Protein AF-A0A356L829-F1 (afdb_monomer_lite)

Secondary structure (DSSP, 8-state):
-HHHHHHHHHHHHHHHHHHHHHTTT-HHHHHHHHHHHHHHHHHHHHHHHHHHHHHHHHHHHHHHHHT-

pLDDT: mean 92.54, std 5.85, range [67.38, 98.12]

Sequence (68 aa):
MKKLKQAVKDTQDTVDEMLEMTGDTNSFLRIQLQGIRFNTAATLYMINAAEAAAARATAIKDAAINAL

Radius of gyration: 18.38 Å; chains: 1; bounding box: 41×11×53 Å

Structure (mmCIF, N/CA/C/O backbone):
data_AF-A0A356L829-F1
#
_entry.id   AF-A0A356L829-F1
#
loop_
_atom_site.group_PDB
_atom_site.id
_atom_site.type_symbol
_atom_site.label_atom_id
_atom_site.label_alt_id
_atom_site.label_comp_id
_atom_site.label_asym_id
_atom_site.label_entity_id
_atom_site.label_seq_id
_atom_site.pdbx_PDB_ins_code
_atom_site.Cartn_x
_atom_site.Cartn_y
_atom_site.Cartn_z
_atom_site.occupancy
_atom_site.B_iso_or_equiv
_atom_site.auth_seq_id
_atom_site.auth_comp_id
_atom_site.auth_asym_id
_atom_site.auth_atom_id
_atom_site.pdbx_PDB_model_num
ATOM 1 N N . MET A 1 1 ? 10.712 5.401 -5.562 1.00 78.31 1 MET A N 1
ATOM 2 C CA . MET A 1 1 ? 9.544 4.496 -5.507 1.00 78.31 1 MET A CA 1
ATOM 3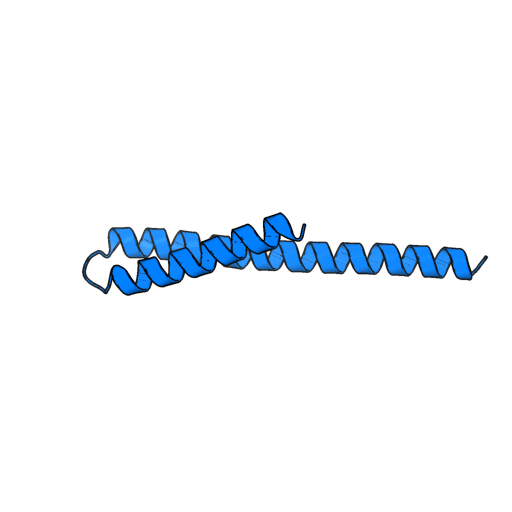 C C . MET A 1 1 ? 9.595 3.510 -4.347 1.00 78.31 1 MET A C 1
ATOM 5 O O . MET A 1 1 ? 8.638 3.481 -3.590 1.00 78.31 1 MET A O 1
ATOM 9 N N . LYS A 1 2 ? 10.725 2.827 -4.096 1.00 86.88 2 LYS A N 1
ATOM 10 C CA . LYS A 1 2 ? 10.884 1.902 -2.950 1.00 86.88 2 LYS A CA 1
ATOM 11 C C . LYS A 1 2 ? 10.432 2.461 -1.584 1.00 86.88 2 LYS A C 1
ATOM 13 O O . LYS A 1 2 ? 9.646 1.811 -0.913 1.00 86.88 2 LYS A O 1
ATOM 18 N N . LYS A 1 3 ? 10.864 3.675 -1.203 1.00 93.12 3 LYS A N 1
ATOM 19 C CA . LYS A 1 3 ? 10.464 4.310 0.075 1.00 93.12 3 LYS A CA 1
ATOM 20 C C . LYS A 1 3 ? 8.958 4.592 0.166 1.00 93.12 3 LYS A C 1
ATOM 22 O O . LYS A 1 3 ? 8.360 4.329 1.196 1.00 93.12 3 LYS A O 1
ATOM 27 N N . LEU A 1 4 ? 8.353 5.083 -0.920 1.00 93.69 4 LEU A N 1
ATOM 28 C CA . LEU A 1 4 ? 6.910 5.336 -0.983 1.00 93.69 4 LEU A CA 1
ATOM 29 C C . LEU A 1 4 ? 6.123 4.026 -0.867 1.00 93.69 4 LEU A C 1
ATOM 31 O O . LEU A 1 4 ? 5.213 3.929 -0.060 1.00 93.69 4 LEU A O 1
ATOM 35 N N . LYS A 1 5 ? 6.519 3.001 -1.630 1.00 96.25 5 LYS A N 1
ATOM 36 C CA . LYS A 1 5 ? 5.911 1.668 -1.570 1.00 96.25 5 LYS A CA 1
ATOM 37 C C . LYS A 1 5 ? 5.959 1.084 -0.160 1.00 96.25 5 LYS A C 1
ATOM 39 O O . LYS A 1 5 ? 4.970 0.513 0.277 1.00 96.25 5 LYS A O 1
ATOM 44 N N . GLN A 1 6 ? 7.093 1.231 0.527 1.00 97.50 6 GLN A N 1
ATOM 45 C CA . GLN A 1 6 ? 7.235 0.771 1.905 1.00 97.50 6 GLN A CA 1
ATOM 46 C C . GLN A 1 6 ? 6.295 1.529 2.842 1.00 97.50 6 GLN A C 1
ATOM 48 O O . GLN A 1 6 ? 5.511 0.890 3.521 1.00 97.50 6 GLN A O 1
ATOM 53 N N . ALA A 1 7 ? 6.266 2.863 2.785 1.00 97.62 7 ALA A N 1
ATOM 54 C CA . ALA A 1 7 ? 5.369 3.658 3.626 1.00 97.62 7 ALA A CA 1
ATOM 55 C C . ALA A 1 7 ? 3.884 3.291 3.434 1.00 97.62 7 ALA A C 1
ATOM 57 O O . ALA A 1 7 ? 3.122 3.238 4.396 1.00 97.62 7 ALA A O 1
ATOM 58 N N . VAL A 1 8 ? 3.465 3.002 2.196 1.00 97.44 8 VAL A N 1
ATOM 59 C CA . VAL A 1 8 ? 2.091 2.560 1.913 1.00 97.44 8 VAL A CA 1
ATOM 60 C C . VAL A 1 8 ? 1.832 1.151 2.471 1.00 97.44 8 VAL A C 1
ATOM 62 O O . VAL A 1 8 ? 0.743 0.904 2.976 1.00 97.44 8 VAL A O 1
ATOM 65 N N . LYS A 1 9 ? 2.815 0.239 2.445 1.00 97.69 9 LYS A N 1
ATOM 66 C CA . LYS A 1 9 ? 2.698 -1.074 3.106 1.00 97.69 9 LYS A CA 1
ATOM 67 C C . LYS A 1 9 ? 2.604 -0.939 4.624 1.00 97.69 9 LYS A C 1
ATOM 69 O O . LYS A 1 9 ? 1.675 -1.474 5.204 1.00 97.69 9 LYS A O 1
ATOM 74 N N . ASP A 1 10 ? 3.481 -0.148 5.232 1.00 98.06 10 ASP A N 1
ATOM 75 C CA . ASP A 1 10 ? 3.467 0.079 6.681 1.00 98.06 10 ASP A CA 1
ATOM 76 C C . ASP A 1 10 ? 2.122 0.688 7.127 1.00 98.06 10 ASP A C 1
ATOM 78 O O . ASP A 1 10 ? 1.574 0.334 8.168 1.00 98.06 10 ASP A O 1
ATOM 82 N N . THR A 1 11 ? 1.543 1.570 6.300 1.00 97.69 11 THR A N 1
ATOM 83 C CA . THR A 1 11 ? 0.197 2.126 6.527 1.00 97.69 11 THR A CA 1
ATOM 84 C C . THR A 1 11 ? -0.886 1.049 6.441 1.00 97.69 11 THR A C 1
ATOM 86 O O . THR A 1 11 ? -1.814 1.058 7.243 1.00 97.69 11 THR A O 1
ATOM 89 N N . GLN A 1 12 ? -0.791 0.133 5.472 1.00 97.44 12 GLN A N 1
ATOM 90 C CA . GLN A 1 12 ? -1.728 -0.982 5.319 1.00 97.44 12 GLN A CA 1
ATOM 91 C C . GLN A 1 12 ? -1.699 -1.883 6.559 1.00 97.44 12 GLN A C 1
ATOM 93 O O . GLN A 1 12 ? -2.756 -2.139 7.131 1.00 97.44 12 GLN A O 1
ATOM 98 N N . ASP A 1 13 ? -0.503 -2.276 6.998 1.00 98.00 13 ASP A N 1
ATOM 99 C CA . ASP A 1 13 ? -0.302 -3.146 8.160 1.00 98.00 13 ASP A CA 1
ATOM 100 C C . ASP A 1 13 ? -0.839 -2.475 9.437 1.00 98.00 13 ASP A C 1
ATOM 102 O O . ASP A 1 13 ? -1.623 -3.067 10.177 1.00 98.00 13 ASP A O 1
ATOM 106 N N . THR A 1 14 ? -0.540 -1.183 9.627 1.00 98.12 14 THR A N 1
ATOM 107 C CA . THR A 1 14 ? -1.059 -0.394 10.758 1.00 98.12 14 THR A CA 1
ATOM 108 C C . THR A 1 14 ? -2.592 -0.341 10.766 1.00 98.12 14 THR A C 1
ATOM 110 O O . THR A 1 14 ? -3.221 -0.460 11.814 1.00 98.12 14 THR A O 1
ATOM 113 N N . VAL A 1 15 ? -3.231 -0.145 9.609 1.00 97.38 15 VAL A N 1
ATOM 114 C CA . VAL A 1 15 ? -4.700 -0.075 9.522 1.00 97.38 15 VAL A CA 1
ATOM 115 C C . VAL A 1 15 ? -5.341 -1.433 9.801 1.00 97.38 15 VAL A C 1
ATOM 117 O O . VAL A 1 15 ? -6.396 -1.482 10.439 1.00 97.38 15 VAL A O 1
ATOM 120 N N . ASP A 1 16 ? -4.717 -2.521 9.351 1.00 96.75 16 ASP A N 1
ATOM 121 C CA . ASP A 1 16 ? -5.180 -3.877 9.637 1.00 96.75 16 ASP A CA 1
ATOM 122 C C . ASP A 1 16 ? -5.092 -4.177 11.151 1.00 96.75 16 ASP A C 1
ATOM 124 O O . ASP A 1 16 ? -6.078 -4.643 11.728 1.00 96.75 16 ASP A O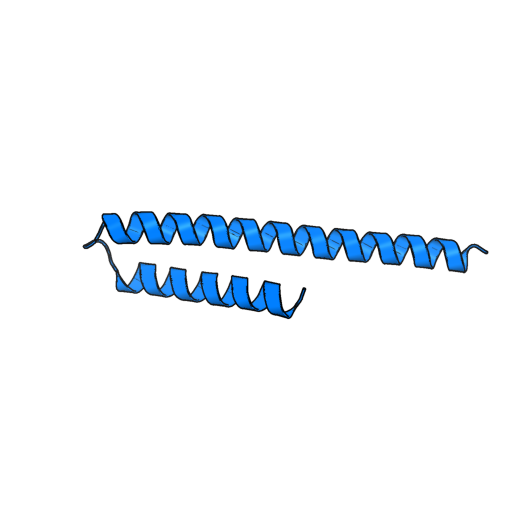 1
ATOM 128 N N . GLU A 1 17 ? -4.006 -3.777 11.827 1.00 97.44 17 GLU A N 1
ATOM 129 C CA . GLU A 1 17 ? -3.886 -3.849 13.296 1.00 97.44 17 GLU A CA 1
ATOM 130 C C . GLU A 1 17 ? -4.959 -3.007 14.008 1.00 97.44 17 GLU A C 1
ATOM 132 O O . GLU A 1 17 ? -5.615 -3.465 14.946 1.00 97.44 17 GLU A O 1
ATOM 137 N N . MET A 1 18 ? -5.206 -1.776 13.547 1.00 95.75 18 MET A N 1
ATOM 138 C CA . MET A 1 18 ? -6.253 -0.921 14.118 1.00 95.75 18 MET A CA 1
ATOM 139 C C . MET A 1 18 ? -7.649 -1.536 13.969 1.00 95.75 18 MET A C 1
ATOM 141 O O . MET A 1 18 ? -8.467 -1.417 14.884 1.00 95.75 18 MET A O 1
ATOM 145 N N . LEU A 1 19 ? -7.943 -2.196 12.845 1.00 95.38 19 LEU A N 1
ATOM 146 C CA . LEU A 1 19 ? -9.216 -2.892 12.631 1.00 95.38 19 LEU A CA 1
ATOM 147 C C . LEU A 1 19 ? -9.396 -4.081 13.575 1.00 95.38 19 LEU A C 1
ATOM 149 O O . LEU A 1 19 ? -10.518 -4.313 14.033 1.00 95.38 19 LEU A O 1
ATOM 153 N N . GLU A 1 20 ? -8.318 -4.809 13.862 1.00 94.12 20 GLU A N 1
ATOM 154 C CA . GLU A 1 20 ? -8.316 -5.904 14.831 1.00 94.12 20 GLU A CA 1
ATOM 155 C C . GLU A 1 20 ? -8.568 -5.377 16.249 1.00 94.12 20 GLU A C 1
ATOM 157 O O . GLU A 1 20 ? -9.517 -5.805 16.907 1.00 94.12 20 GLU A O 1
ATOM 162 N N . MET A 1 21 ? -7.805 -4.367 16.681 1.00 93.94 21 MET A N 1
ATOM 163 C CA . MET A 1 21 ? -7.946 -3.762 18.013 1.00 93.94 21 MET A CA 1
ATOM 164 C C . MET A 1 21 ? -9.315 -3.113 18.243 1.00 93.94 21 MET A C 1
ATOM 166 O O . MET A 1 21 ? -9.812 -3.092 19.368 1.00 93.94 21 MET A O 1
ATOM 170 N N . THR A 1 22 ? -9.930 -2.561 17.192 1.00 92.50 22 THR A N 1
ATOM 171 C CA . THR A 1 22 ? -11.246 -1.914 17.298 1.00 92.50 22 THR A CA 1
ATOM 172 C C . THR A 1 22 ? -12.363 -2.931 17.579 1.00 92.50 22 THR A C 1
ATOM 174 O O . THR A 1 22 ? -13.410 -2.550 18.107 1.00 92.50 22 THR A O 1
ATOM 177 N N . GLY A 1 23 ? -12.171 -4.216 17.248 1.00 84.62 23 GLY A N 1
ATOM 178 C CA . GLY A 1 23 ? -13.217 -5.238 17.367 1.00 84.62 23 GLY A CA 1
ATOM 179 C C . GLY A 1 23 ? -14.498 -4.832 16.628 1.00 84.62 23 GLY A C 1
ATOM 180 O O . GLY A 1 23 ? -14.426 -4.087 15.652 1.00 84.62 23 GLY A O 1
ATOM 181 N N . ASP A 1 24 ? -15.666 -5.278 17.101 1.00 83.12 24 ASP A N 1
ATOM 182 C CA . ASP A 1 24 ? -16.986 -4.942 16.524 1.00 83.12 24 ASP A CA 1
ATOM 183 C C . ASP A 1 24 ? -17.721 -3.801 17.253 1.00 83.12 24 ASP A C 1
ATOM 185 O O . ASP A 1 24 ? -18.832 -3.421 16.886 1.00 83.12 24 ASP A O 1
ATOM 189 N N . THR A 1 25 ? -17.117 -3.225 18.291 1.00 79.94 25 THR A N 1
ATOM 190 C CA . THR A 1 25 ? -17.796 -2.302 19.216 1.00 79.94 25 THR A CA 1
ATOM 191 C C . THR A 1 25 ? -17.858 -0.856 18.724 1.00 79.94 25 THR A C 1
ATOM 193 O O . THR A 1 25 ? -18.713 -0.100 19.185 1.00 79.94 25 THR A O 1
ATOM 196 N N . ASN A 1 26 ? -17.008 -0.452 17.772 1.00 86.81 26 ASN A N 1
ATOM 197 C CA . ASN A 1 26 ? -16.999 0.904 17.211 1.00 86.81 26 ASN A CA 1
ATOM 198 C C . ASN A 1 26 ? -17.180 0.891 15.684 1.00 86.81 26 ASN A C 1
ATOM 200 O O . ASN A 1 26 ? -16.221 0.944 14.909 1.00 86.81 26 ASN A O 1
ATOM 204 N N . SER A 1 27 ? -18.441 0.826 15.250 1.00 87.31 27 SER A N 1
ATOM 205 C CA . SER A 1 27 ? -18.822 0.740 13.834 1.00 87.31 27 SER A CA 1
ATOM 206 C C . SER A 1 27 ? -18.370 1.947 13.005 1.00 87.31 27 SER A C 1
ATOM 208 O O . SER A 1 27 ? -17.935 1.773 11.868 1.00 87.31 27 SER A O 1
ATOM 210 N N . PHE A 1 28 ? -18.405 3.159 13.569 1.00 92.62 28 PHE A N 1
ATOM 211 C CA . PHE A 1 28 ? -17.965 4.370 12.873 1.00 92.62 28 PHE A CA 1
ATOM 212 C C . PHE A 1 28 ? -16.464 4.331 12.564 1.00 92.62 28 PHE A C 1
ATOM 214 O O . PHE A 1 28 ? -16.068 4.523 11.412 1.00 92.62 28 PHE A O 1
ATOM 221 N N . LEU A 1 29 ? -15.632 4.032 13.567 1.00 93.75 29 LEU A N 1
ATOM 222 C CA . LEU A 1 29 ? -14.184 3.946 13.381 1.00 93.75 29 LEU A CA 1
ATOM 223 C C . LEU A 1 29 ? -13.813 2.823 12.402 1.00 93.75 29 LEU A C 1
ATOM 225 O O . LEU A 1 29 ? -12.981 3.038 11.522 1.00 93.75 29 LEU A O 1
ATOM 229 N N . ARG A 1 30 ? -14.478 1.661 12.478 1.00 95.31 30 ARG A N 1
ATOM 230 C CA . ARG A 1 30 ? -14.264 0.563 11.518 1.00 95.31 30 ARG A CA 1
ATOM 231 C C . ARG A 1 30 ? -14.530 0.978 10.077 1.00 95.31 30 ARG A C 1
ATOM 233 O O . ARG A 1 30 ? -13.726 0.642 9.217 1.00 95.31 30 ARG A O 1
ATOM 240 N N . ILE A 1 31 ? -15.625 1.691 9.801 1.00 95.62 31 ILE A N 1
ATOM 241 C CA . ILE A 1 31 ? -15.953 2.131 8.433 1.00 95.62 31 ILE A CA 1
ATOM 242 C C . ILE A 1 31 ? -14.843 3.034 7.884 1.00 95.62 31 ILE A C 1
ATOM 244 O O . ILE A 1 31 ? -14.409 2.856 6.746 1.00 95.62 31 ILE A O 1
ATOM 248 N N . GLN A 1 32 ? -14.338 3.961 8.704 1.00 95.94 32 GLN A N 1
ATOM 249 C CA . GLN A 1 32 ? -13.225 4.832 8.315 1.00 95.94 32 GLN A CA 1
ATOM 250 C C . GLN A 1 32 ? -11.954 4.021 8.043 1.00 95.94 32 GLN A C 1
ATOM 252 O O . GLN A 1 32 ? -11.347 4.165 6.983 1.00 95.94 32 GLN A O 1
ATOM 257 N N . LEU A 1 33 ? -11.585 3.116 8.953 1.00 96.56 33 LEU A N 1
ATOM 258 C CA . LEU A 1 33 ? -10.414 2.254 8.797 1.00 96.56 33 LEU A CA 1
ATOM 259 C C . LEU A 1 33 ? -10.522 1.345 7.565 1.00 96.56 33 LEU A C 1
ATOM 261 O O . LEU A 1 33 ? -9.551 1.200 6.831 1.00 96.56 33 LEU A O 1
ATOM 265 N N . GLN A 1 34 ? -11.700 0.793 7.269 1.00 95.94 34 GLN A N 1
ATOM 266 C CA . GLN A 1 34 ? -11.942 0.025 6.044 1.00 95.94 34 GLN A CA 1
ATOM 267 C C . GLN A 1 34 ? -11.786 0.884 4.782 1.00 95.94 34 GLN A C 1
ATOM 269 O O . GLN A 1 34 ? -11.205 0.423 3.799 1.00 95.94 34 GLN A O 1
ATOM 274 N N . GLY A 1 35 ? -12.259 2.133 4.809 1.00 97.44 35 GLY A N 1
ATOM 275 C CA . GLY A 1 35 ? -12.060 3.085 3.716 1.00 97.44 35 GLY A CA 1
ATOM 276 C C . GLY A 1 35 ? -10.582 3.401 3.483 1.00 97.44 35 GLY A C 1
ATOM 277 O O . GLY A 1 35 ? -10.117 3.380 2.342 1.00 97.44 35 GLY A O 1
ATOM 278 N N . ILE A 1 36 ? -9.821 3.620 4.560 1.00 96.94 36 ILE A N 1
ATOM 279 C CA . ILE A 1 36 ? -8.368 3.808 4.481 1.00 96.94 36 ILE A CA 1
ATOM 280 C C . ILE A 1 36 ? -7.728 2.549 3.892 1.00 96.94 36 ILE A C 1
ATOM 282 O O . ILE A 1 36 ? -7.052 2.649 2.876 1.00 96.94 36 ILE A O 1
ATOM 286 N N . ARG A 1 37 ? -8.017 1.366 4.445 1.00 97.25 37 ARG A N 1
ATOM 287 C CA . ARG A 1 37 ? -7.515 0.064 3.974 1.00 97.25 37 ARG A CA 1
ATOM 288 C C . ARG A 1 37 ? -7.717 -0.130 2.468 1.00 97.25 37 ARG A C 1
ATOM 290 O O . ARG A 1 37 ? -6.789 -0.511 1.759 1.00 97.25 37 ARG A O 1
ATOM 297 N N . PHE A 1 38 ? -8.914 0.169 1.962 1.00 97.88 38 PHE A N 1
ATOM 298 C CA . PHE A 1 38 ? -9.215 0.087 0.532 1.00 97.88 38 PHE A CA 1
ATOM 299 C C . PHE A 1 38 ? -8.331 1.029 -0.297 1.00 97.88 38 PHE A C 1
ATOM 301 O O . PHE A 1 38 ? -7.721 0.610 -1.284 1.00 97.88 38 PHE A O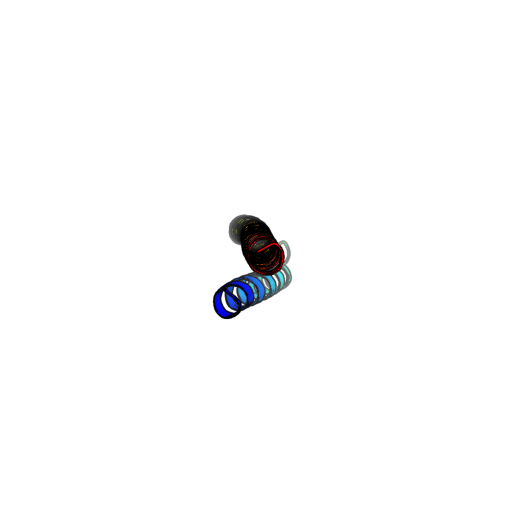 1
ATOM 308 N N . ASN A 1 39 ? -8.221 2.292 0.119 1.00 97.50 39 ASN A N 1
ATOM 309 C CA . ASN A 1 39 ? -7.413 3.288 -0.582 1.00 97.50 39 ASN A CA 1
ATOM 310 C C . ASN A 1 39 ? -5.919 2.934 -0.570 1.00 97.50 39 ASN A C 1
ATOM 312 O O . ASN A 1 39 ? -5.229 3.111 -1.579 1.00 97.50 39 ASN A O 1
ATOM 316 N N . THR A 1 40 ? -5.414 2.397 0.540 1.00 96.94 40 THR A N 1
ATOM 317 C CA . THR A 1 40 ? -4.018 1.970 0.677 1.00 96.94 40 THR A CA 1
ATOM 318 C C . THR A 1 40 ? -3.717 0.785 -0.245 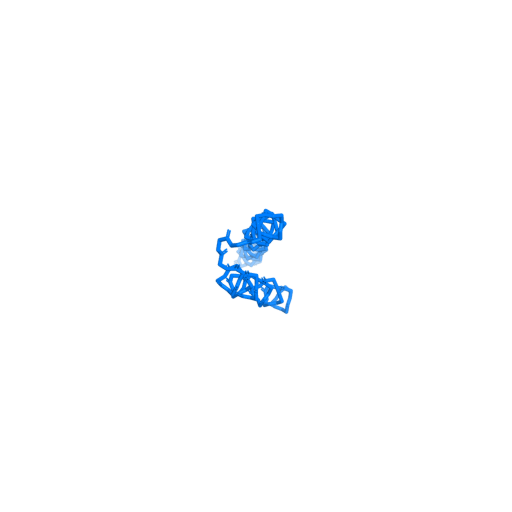1.00 96.94 40 THR A C 1
ATOM 320 O O . THR A 1 40 ? -2.741 0.825 -1.000 1.00 96.94 40 THR A O 1
ATOM 323 N N . ALA A 1 41 ? -4.601 -0.217 -0.294 1.00 96.50 41 ALA A N 1
ATOM 324 C CA . ALA A 1 41 ? -4.491 -1.348 -1.215 1.00 96.50 41 ALA A CA 1
ATOM 325 C C . ALA A 1 41 ? -4.522 -0.909 -2.692 1.00 96.50 41 ALA A C 1
ATOM 327 O O . ALA A 1 41 ? -3.680 -1.337 -3.490 1.00 96.50 41 ALA A O 1
ATOM 328 N N . ALA A 1 42 ? -5.435 -0.003 -3.057 1.00 97.62 42 ALA A N 1
ATOM 329 C CA . ALA A 1 42 ? -5.496 0.567 -4.404 1.00 97.62 42 ALA A CA 1
ATOM 330 C C . ALA A 1 42 ? -4.206 1.328 -4.758 1.00 97.62 42 ALA A C 1
ATOM 332 O O . ALA A 1 42 ? -3.667 1.182 -5.858 1.00 97.62 42 ALA A O 1
ATOM 333 N N . THR A 1 43 ? -3.656 2.085 -3.809 1.00 96.88 43 THR A N 1
ATOM 334 C CA . THR A 1 43 ? -2.392 2.809 -3.988 1.00 96.88 43 THR A CA 1
ATOM 335 C C . THR A 1 43 ? -1.219 1.849 -4.212 1.00 96.88 43 THR A C 1
ATOM 337 O O . THR A 1 43 ? -0.419 2.066 -5.125 1.00 96.88 43 THR A O 1
ATOM 340 N N . LEU A 1 44 ? -1.129 0.746 -3.456 1.00 96.19 44 LEU A N 1
ATOM 341 C CA . LEU A 1 44 ? -0.109 -0.291 -3.680 1.00 96.19 44 LEU A CA 1
ATOM 342 C C . LEU A 1 44 ? -0.202 -0.893 -5.081 1.00 96.19 44 LEU A C 1
ATOM 344 O O . LEU A 1 44 ? 0.8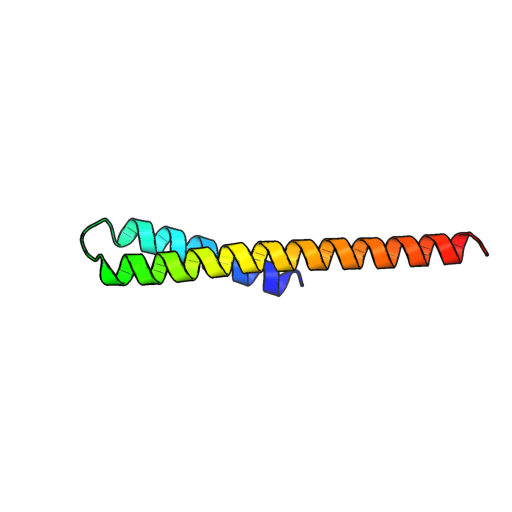26 -1.080 -5.738 1.00 96.19 44 LEU A O 1
ATOM 348 N N . TYR A 1 45 ? -1.419 -1.171 -5.553 1.00 96.56 45 TYR A N 1
ATOM 349 C CA . TYR A 1 45 ? -1.643 -1.663 -6.908 1.00 96.56 45 TYR A CA 1
ATOM 350 C C . TYR A 1 45 ? -1.115 -0.679 -7.962 1.00 96.56 45 TYR A C 1
ATOM 352 O O . TYR A 1 45 ? -0.359 -1.079 -8.850 1.00 96.56 45 TYR A O 1
ATOM 360 N N . MET A 1 46 ? -1.431 0.614 -7.833 1.00 95.69 46 MET A N 1
ATOM 361 C CA . MET A 1 46 ? -0.948 1.636 -8.770 1.00 95.69 46 MET A CA 1
ATOM 362 C C . MET A 1 46 ? 0.576 1.782 -8.744 1.00 95.69 46 MET A C 1
ATOM 364 O O . MET A 1 46 ? 1.199 1.884 -9.800 1.00 95.69 46 MET A O 1
ATOM 368 N N . ILE A 1 47 ? 1.198 1.736 -7.561 1.00 95.75 47 ILE A N 1
ATOM 369 C CA . ILE A 1 47 ? 2.662 1.775 -7.432 1.00 95.75 47 ILE A CA 1
ATOM 370 C C . ILE A 1 47 ? 3.297 0.581 -8.152 1.00 95.75 47 ILE A C 1
ATOM 372 O O . ILE A 1 47 ? 4.252 0.761 -8.907 1.00 95.75 47 ILE A O 1
ATOM 376 N N . ASN A 1 48 ? 2.757 -0.627 -7.969 1.00 94.12 48 ASN A N 1
ATOM 377 C CA . ASN A 1 48 ? 3.251 -1.824 -8.654 1.00 94.12 48 ASN A CA 1
ATOM 378 C C . ASN A 1 48 ? 3.122 -1.703 -10.179 1.00 94.12 48 ASN A C 1
ATOM 380 O O . ASN A 1 48 ? 4.056 -2.044 -10.906 1.00 94.12 48 ASN A O 1
ATOM 384 N N . ALA A 1 49 ? 1.989 -1.192 -10.666 1.00 93.12 49 ALA A N 1
ATOM 385 C CA . ALA A 1 49 ? 1.769 -0.970 -12.091 1.00 93.12 49 ALA A CA 1
ATOM 386 C C . ALA A 1 49 ? 2.765 0.051 -12.669 1.00 93.12 49 ALA A C 1
ATOM 388 O O . 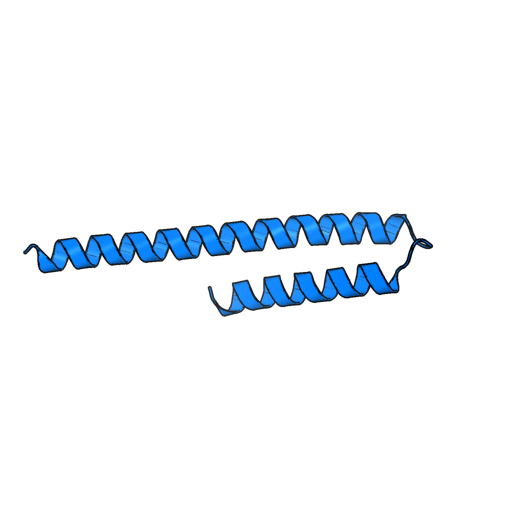ALA A 1 49 ? 3.340 -0.183 -13.734 1.00 93.12 49 ALA A O 1
ATOM 389 N N . ALA A 1 50 ? 3.028 1.143 -11.946 1.00 92.25 50 ALA A N 1
ATOM 390 C CA . ALA A 1 50 ? 4.008 2.150 -12.339 1.00 92.25 50 ALA A CA 1
ATOM 391 C C . ALA A 1 50 ? 5.441 1.587 -12.375 1.00 92.25 50 ALA A C 1
ATOM 393 O O . ALA A 1 50 ? 6.182 1.852 -13.322 1.00 92.25 50 ALA A O 1
ATOM 394 N N . GLU A 1 51 ? 5.828 0.768 -11.390 1.00 92.50 51 GLU A N 1
ATOM 395 C CA . GLU A 1 51 ? 7.131 0.087 -11.378 1.00 92.50 51 GLU A CA 1
ATOM 396 C C . GLU A 1 51 ? 7.284 -0.869 -12.573 1.00 92.50 51 GLU A C 1
ATOM 398 O O . GLU A 1 51 ? 8.323 -0.866 -13.236 1.00 92.50 51 GLU A O 1
ATOM 403 N N . ALA A 1 52 ? 6.240 -1.636 -12.902 1.00 90.75 52 ALA A N 1
ATOM 404 C CA . ALA A 1 52 ? 6.247 -2.536 -14.054 1.00 90.75 52 ALA A CA 1
ATOM 405 C C . ALA A 1 52 ? 6.330 -1.778 -15.391 1.00 90.75 52 ALA A C 1
ATOM 407 O O . ALA A 1 52 ? 7.069 -2.184 -16.290 1.00 90.75 52 ALA A O 1
ATOM 408 N N . ALA A 1 53 ? 5.604 -0.665 -15.526 1.00 90.50 53 ALA A N 1
ATOM 409 C CA . ALA A 1 53 ? 5.660 0.183 -16.713 1.00 90.50 53 ALA A CA 1
ATOM 410 C C . ALA A 1 53 ? 7.056 0.796 -16.907 1.00 90.50 53 ALA A C 1
ATOM 412 O O . ALA A 1 53 ? 7.602 0.745 -18.010 1.00 90.50 53 ALA A O 1
ATOM 413 N N . ALA A 1 54 ? 7.668 1.300 -15.831 1.00 88.56 54 ALA A N 1
ATOM 414 C CA . ALA A 1 54 ? 9.025 1.836 -15.868 1.00 88.56 54 ALA A CA 1
ATOM 415 C C . ALA A 1 54 ? 10.054 0.767 -16.273 1.00 88.56 54 ALA A C 1
ATOM 417 O O . ALA A 1 54 ? 10.908 1.028 -17.118 1.00 88.56 54 ALA A O 1
ATOM 418 N N . ALA A 1 55 ? 9.943 -0.454 -15.737 1.00 89.56 55 ALA A N 1
ATOM 419 C CA . ALA A 1 55 ? 10.825 -1.561 -16.106 1.00 89.56 55 ALA A CA 1
ATOM 420 C C . ALA A 1 55 ? 10.721 -1.920 -17.599 1.00 89.56 55 ALA A C 1
ATOM 422 O O . ALA A 1 55 ? 11.740 -2.128 -18.258 1.00 89.56 55 ALA A O 1
ATOM 423 N N . ARG A 1 56 ? 9.501 -1.939 -18.156 1.00 89.19 56 ARG A N 1
ATOM 424 C CA . ARG A 1 56 ? 9.277 -2.179 -19.592 1.00 89.19 56 ARG A CA 1
ATOM 425 C C . ARG A 1 56 ? 9.880 -1.081 -20.463 1.00 89.19 56 ARG A C 1
ATOM 427 O O . ARG A 1 56 ? 10.500 -1.395 -21.472 1.00 89.19 56 ARG A O 1
ATOM 434 N N . ALA A 1 57 ? 9.724 0.184 -20.076 1.00 86.88 57 ALA A N 1
ATOM 435 C CA . ALA A 1 57 ? 10.297 1.306 -20.817 1.00 86.88 57 ALA A CA 1
ATOM 436 C C . ALA A 1 57 ? 11.831 1.220 -20.884 1.00 86.88 57 ALA A C 1
ATOM 438 O O . ALA A 1 57 ? 12.408 1.397 -21.957 1.00 86.88 57 ALA A O 1
ATOM 439 N N . THR A 1 58 ? 12.482 0.879 -19.767 1.00 90.06 58 THR A N 1
ATOM 440 C CA . THR A 1 58 ? 13.932 0.642 -19.731 1.00 90.06 58 THR A CA 1
ATOM 441 C C . THR A 1 58 ? 14.332 -0.522 -20.635 1.00 90.06 58 THR A C 1
ATOM 443 O O . THR A 1 58 ? 15.225 -0.360 -21.458 1.00 90.06 58 THR A O 1
ATOM 446 N N . ALA A 1 59 ? 13.625 -1.655 -20.571 1.00 88.31 59 ALA A N 1
ATOM 447 C CA . ALA A 1 59 ? 13.929 -2.813 -21.412 1.00 88.31 59 ALA A CA 1
ATOM 448 C C . ALA A 1 59 ? 13.812 -2.510 -22.919 1.00 88.31 59 ALA A C 1
ATOM 450 O O . ALA A 1 59 ? 14.657 -2.944 -23.699 1.00 88.31 59 ALA A O 1
ATOM 451 N N . ILE A 1 60 ? 12.798 -1.739 -23.334 1.00 89.44 60 ILE A N 1
ATOM 452 C CA . ILE A 1 60 ? 12.636 -1.306 -24.734 1.00 89.44 60 ILE A CA 1
ATOM 453 C C . ILE A 1 60 ? 13.795 -0.402 -25.157 1.00 89.44 60 ILE A C 1
ATOM 455 O O . ILE A 1 60 ? 14.342 -0.576 -26.245 1.00 89.44 60 ILE A O 1
ATOM 459 N N . LYS A 1 61 ? 14.187 0.549 -24.302 1.00 90.81 61 LYS A N 1
ATOM 460 C CA . LYS A 1 61 ? 15.331 1.427 -24.565 1.00 90.81 61 LYS A CA 1
ATOM 461 C C . LYS A 1 61 ? 16.621 0.619 -24.732 1.00 90.81 61 LYS A C 1
ATOM 463 O O . LYS A 1 61 ? 17.347 0.851 -25.693 1.00 90.81 61 LYS A O 1
ATOM 468 N N . ASP A 1 62 ? 16.891 -0.321 -23.832 1.00 91.31 62 ASP A N 1
ATOM 469 C CA . ASP A 1 62 ? 18.105 -1.140 -23.878 1.00 91.31 62 ASP A CA 1
ATOM 470 C C . ASP A 1 62 ? 18.127 -2.036 -25.127 1.00 91.31 62 ASP A C 1
ATOM 472 O O . ASP A 1 62 ? 19.153 -2.146 -25.795 1.00 91.31 62 ASP A O 1
ATOM 476 N N . ALA A 1 63 ? 16.981 -2.613 -25.505 1.00 89.25 63 ALA A N 1
ATOM 477 C CA . ALA A 1 63 ? 16.846 -3.375 -26.745 1.00 89.25 63 ALA A CA 1
ATOM 478 C C . ALA A 1 63 ? 17.102 -2.515 -27.994 1.00 89.25 63 ALA A C 1
ATOM 480 O O . ALA A 1 63 ? 17.760 -2.975 -28.922 1.00 89.25 63 ALA A O 1
ATOM 481 N N . ALA A 1 64 ? 16.624 -1.266 -28.010 1.00 86.38 64 ALA A N 1
ATOM 482 C CA . ALA A 1 64 ? 16.866 -0.338 -29.112 1.00 86.38 64 ALA A CA 1
ATOM 483 C C . ALA A 1 64 ? 18.344 0.073 -29.223 1.00 86.38 64 ALA A C 1
ATOM 485 O O . ALA A 1 64 ? 18.851 0.187 -30.333 1.00 86.38 64 ALA A O 1
ATOM 486 N N . ILE A 1 65 ? 19.041 0.260 -28.095 1.00 90.38 65 ILE A N 1
ATOM 487 C CA . ILE A 1 65 ? 20.485 0.549 -28.078 1.00 90.38 65 ILE A CA 1
ATOM 488 C C . ILE A 1 65 ? 21.283 -0.642 -28.614 1.00 90.38 65 ILE A C 1
ATOM 490 O O . ILE A 1 65 ? 22.182 -0.447 -29.418 1.00 90.38 65 ILE A O 1
ATOM 494 N N . ASN A 1 66 ? 20.946 -1.865 -28.198 1.00 86.62 66 ASN A N 1
ATOM 495 C CA . ASN A 1 66 ? 21.654 -3.075 -28.634 1.00 86.62 66 ASN A CA 1
ATOM 496 C C . ASN A 1 66 ? 21.375 -3.469 -30.096 1.00 86.62 66 ASN A C 1
ATOM 498 O O . ASN A 1 66 ? 22.061 -4.336 -30.629 1.00 86.62 66 ASN A O 1
ATOM 502 N N . ALA A 1 67 ? 20.337 -2.902 -30.716 1.00 77.31 67 ALA A N 1
ATOM 503 C CA . ALA A 1 67 ? 19.989 -3.142 -32.115 1.00 77.31 67 ALA A CA 1
ATOM 504 C C . ALA A 1 67 ? 20.697 -2.185 -33.098 1.00 77.31 67 ALA A C 1
ATOM 506 O O . ALA A 1 67 ? 20.543 -2.362 -34.308 1.00 77.31 67 ALA A O 1
ATOM 507 N N . LEU A 1 68 ? 21.422 -1.180 -32.589 1.00 67.38 68 LEU A N 1
ATOM 508 C CA . LEU A 1 68 ? 22.293 -0.269 -33.344 1.00 67.38 68 LEU A CA 1
ATOM 509 C C . LEU A 1 68 ? 23.721 -0.820 -33.411 1.00 67.38 68 LEU A C 1
ATOM 511 O O . LEU A 1 68 ? 24.346 -0.640 -34.479 1.00 67.38 68 LEU A O 1
#

Foldseek 3Di:
DVVVLVVLVVQLVVLVVVLVVVPPPDPPVNVVSVVSNVVSVVVNVVVVVVVVVVVVVVVVVVVVVVVD